Protein AF-A0A4R4BHP5-F1 (afdb_monomer_lite)

Radius of gyration: 29.59 Å; chains: 1; bounding box: 70×43×54 Å

Secondary structure (DSSP, 8-state):
--HHHHHHHHHHHHHHGGGTTT--HHHHHHHHHHTTT-S----EEEE-----EETTEEEEPGGGGG--S-EEEEETTEEEE-

InterPro domains:
  IPR006635 NEAT domain [PF05031] (43-80)
  IPR006635 NEAT domain [PS50978] (41-82)
  IPR037250 NEAT domain superfamily [G3DSA:2.60.40.1850] (34-81)
  IPR037250 NEAT domain superfamily [SSF158911] (45-80)

pLDDT: mean 72.33, std 13.25, range [46.81, 90.81]

Sequence (82 aa):
MKKSYIKALVVATTLAIPFATYSTPALAALKAEANQSVAAASERTYDTEIKIYKDQKDEPSMVSQYIKNPKVAIEDGKKSLL

Structure (mmCIF, N/CA/C/O backbone):
data_AF-A0A4R4BHP5-F1
#
_entry.id   AF-A0A4R4BHP5-F1
#
loop_
_atom_site.group_PDB
_atom_site.id
_atom_site.type_symbol
_atom_site.label_atom_id
_atom_site.label_alt_id
_atom_site.label_comp_id
_atom_site.label_asym_id
_atom_site.label_entity_id
_atom_site.label_seq_id
_atom_site.pdbx_PDB_ins_code
_atom_site.Cartn_x
_atom_site.Cartn_y
_atom_site.Cartn_z
_atom_site.occupancy
_atom_site.B_iso_or_equiv
_atom_site.auth_seq_id
_atom_site.auth_comp_id
_atom_site.auth_asym_id
_atom_site.auth_atom_id
_atom_site.pdbx_PDB_model_num
ATOM 1 N N . MET A 1 1 ? 50.973 25.910 -32.020 1.00 62.53 1 MET A N 1
ATOM 2 C CA . MET A 1 1 ? 49.580 26.261 -32.389 1.00 62.53 1 MET A CA 1
ATOM 3 C C . MET A 1 1 ? 49.150 27.498 -31.599 1.00 62.53 1 MET A C 1
ATOM 5 O O . MET A 1 1 ? 49.325 27.516 -30.388 1.00 62.53 1 MET A O 1
ATOM 9 N N . LYS A 1 2 ? 48.683 28.571 -32.251 1.00 75.75 2 LYS A N 1
ATOM 10 C CA . LYS A 1 2 ? 48.324 29.848 -31.587 1.00 75.75 2 LYS A CA 1
ATOM 11 C C . LYS A 1 2 ? 47.010 29.685 -30.797 1.00 75.75 2 LYS A C 1
ATOM 13 O O . LYS A 1 2 ? 46.075 29.073 -31.303 1.00 75.75 2 LYS A O 1
ATOM 18 N N . LYS A 1 3 ? 46.907 30.261 -29.591 1.00 73.19 3 LYS A N 1
ATOM 19 C CA . LYS A 1 3 ? 45.749 30.117 -28.667 1.00 73.19 3 LYS A CA 1
ATOM 20 C C . LYS A 1 3 ? 44.392 30.507 -29.285 1.00 73.19 3 LYS A C 1
ATOM 22 O O . LYS A 1 3 ? 43.356 29.993 -28.876 1.00 73.19 3 LYS A O 1
ATOM 27 N N . SER A 1 4 ? 44.408 31.379 -30.294 1.00 74.12 4 SER A N 1
ATOM 28 C CA . SER A 1 4 ? 43.235 31.764 -31.093 1.00 74.12 4 SER A CA 1
ATOM 29 C C . SER A 1 4 ? 42.651 30.589 -31.899 1.00 74.12 4 SER A C 1
ATOM 31 O O . SER A 1 4 ? 41.440 30.392 -31.890 1.00 74.12 4 SER A O 1
ATOM 33 N N . TYR A 1 5 ? 43.494 29.731 -32.483 1.00 79.81 5 TYR A N 1
ATOM 34 C CA . TYR A 1 5 ? 43.042 28.568 -33.257 1.00 79.81 5 TYR A CA 1
ATOM 35 C C . TYR A 1 5 ? 42.407 27.486 -32.377 1.00 79.81 5 TYR A C 1
ATOM 37 O O . TYR A 1 5 ? 41.471 26.820 -32.798 1.00 79.81 5 TYR A O 1
ATOM 45 N N . ILE A 1 6 ? 42.865 27.352 -31.129 1.00 80.12 6 ILE A N 1
ATOM 46 C CA . ILE A 1 6 ? 42.271 26.424 -30.155 1.00 80.12 6 ILE A CA 1
ATOM 47 C C . ILE A 1 6 ? 40.862 26.888 -29.777 1.00 80.12 6 ILE A C 1
ATOM 49 O O . ILE A 1 6 ? 39.940 26.083 -29.748 1.00 80.12 6 ILE A O 1
ATOM 53 N N . LYS A 1 7 ? 40.667 28.194 -29.546 1.00 79.12 7 LYS A N 1
ATOM 54 C CA . LYS A 1 7 ? 39.335 28.760 -29.277 1.00 79.12 7 LYS A CA 1
ATOM 55 C C . LYS A 1 7 ? 38.389 28.545 -30.461 1.00 79.12 7 LYS A C 1
ATOM 57 O O . LYS A 1 7 ? 37.250 28.150 -30.248 1.00 79.12 7 LYS A O 1
ATOM 62 N N . ALA A 1 8 ? 38.872 28.745 -31.688 1.00 79.19 8 ALA A N 1
ATOM 63 C CA . ALA A 1 8 ? 38.090 28.496 -32.898 1.00 79.19 8 ALA A CA 1
ATOM 64 C C . ALA A 1 8 ? 37.715 27.011 -33.061 1.00 79.19 8 ALA A C 1
ATOM 66 O O . ALA A 1 8 ? 36.567 26.706 -33.369 1.00 79.19 8 ALA A O 1
ATOM 67 N N . LEU A 1 9 ? 38.644 26.089 -32.786 1.00 80.19 9 LEU A N 1
ATOM 68 C CA . LEU A 1 9 ? 38.392 24.645 -32.820 1.00 80.19 9 LEU A CA 1
ATOM 69 C C . LEU A 1 9 ? 37.354 24.217 -31.769 1.00 80.19 9 LEU A C 1
ATOM 71 O O . LEU A 1 9 ? 36.457 23.432 -32.065 1.00 80.19 9 LEU A O 1
ATOM 75 N N . VAL A 1 10 ? 37.439 24.758 -30.551 1.00 79.12 10 VAL A N 1
ATOM 76 C CA . VAL A 1 10 ? 36.459 24.492 -29.486 1.00 79.12 10 VAL A CA 1
ATOM 77 C C . VAL A 1 10 ? 35.073 25.009 -29.882 1.00 79.12 10 VAL A C 1
ATOM 79 O O . VAL A 1 10 ? 34.098 24.280 -29.764 1.00 79.12 10 VAL A O 1
ATOM 82 N N . VAL A 1 11 ? 34.972 26.221 -30.433 1.00 80.12 11 VAL A N 1
ATOM 83 C CA . VAL A 1 11 ? 33.684 26.767 -30.895 1.00 80.12 11 VAL A CA 1
ATOM 84 C C . VAL A 1 11 ? 33.106 25.930 -32.043 1.00 80.12 11 VAL A C 1
ATOM 86 O O . VAL A 1 11 ? 31.934 25.560 -31.997 1.00 80.12 11 VAL A O 1
ATOM 89 N N . ALA A 1 12 ? 33.923 25.551 -33.029 1.00 70.88 12 ALA A N 1
ATOM 90 C CA . ALA A 1 12 ? 33.484 24.726 -34.154 1.00 70.88 12 ALA A CA 1
ATOM 91 C C . ALA A 1 12 ? 33.010 23.331 -33.710 1.00 70.88 12 ALA A C 1
ATOM 93 O O . ALA A 1 12 ? 31.977 22.854 -34.173 1.00 70.88 12 ALA A O 1
ATOM 94 N N . THR A 1 13 ? 33.722 22.701 -32.770 1.00 69.69 13 THR A N 1
ATOM 95 C CA . THR A 1 13 ? 33.311 21.406 -32.208 1.00 69.69 13 THR A CA 1
ATOM 96 C C . THR A 1 13 ? 32.028 21.525 -31.390 1.00 69.69 13 THR A C 1
ATOM 98 O O . THR A 1 13 ? 31.156 20.681 -31.545 1.00 69.69 13 THR A O 1
ATOM 101 N N . THR A 1 14 ? 31.827 22.595 -30.612 1.00 66.00 14 THR A N 1
ATOM 102 C CA . THR A 1 14 ? 30.551 22.813 -29.901 1.00 66.00 14 THR A CA 1
ATOM 103 C C . THR A 1 14 ? 29.362 23.057 -30.830 1.00 66.00 14 THR A C 1
ATOM 105 O O . THR A 1 14 ? 28.255 22.623 -30.523 1.00 66.00 14 THR A O 1
ATOM 108 N N . LEU A 1 15 ? 29.575 23.698 -31.984 1.00 70.38 15 LEU A N 1
ATOM 109 C CA . LEU A 1 15 ? 28.506 23.976 -32.947 1.00 70.38 15 LEU A CA 1
ATOM 110 C C . LEU A 1 15 ? 28.112 22.746 -33.782 1.00 70.38 15 LEU A C 1
ATOM 112 O O . LEU A 1 15 ? 27.022 22.720 -34.343 1.00 70.38 15 LEU A O 1
ATOM 116 N N . ALA A 1 16 ? 28.988 21.740 -33.870 1.00 61.31 16 ALA A N 1
ATOM 117 C CA . ALA A 1 16 ? 28.769 20.507 -34.629 1.00 61.31 16 ALA A CA 1
ATOM 118 C C . ALA A 1 16 ? 28.027 19.414 -33.833 1.00 61.31 16 ALA A C 1
ATOM 120 O O . ALA A 1 16 ? 27.495 18.470 -34.416 1.00 61.31 16 ALA A O 1
ATOM 121 N N . ILE A 1 17 ? 27.941 19.548 -32.505 1.00 61.12 17 ILE A N 1
ATOM 122 C CA . ILE A 1 17 ? 27.295 18.569 -31.618 1.00 61.12 17 ILE A CA 1
ATOM 123 C C . ILE A 1 17 ? 25.743 18.540 -31.674 1.00 61.12 17 ILE A C 1
ATOM 125 O O . ILE A 1 17 ? 25.200 17.464 -31.412 1.00 61.12 17 ILE A O 1
ATOM 129 N N . PRO A 1 18 ? 24.970 19.589 -32.051 1.00 60.19 18 PRO A N 1
ATOM 130 C CA . PRO A 1 18 ? 23.509 19.526 -31.939 1.00 60.19 18 PRO A CA 1
ATOM 131 C C . PRO A 1 18 ? 22.831 18.603 -32.967 1.00 60.19 18 PRO A C 1
ATOM 133 O O . PRO A 1 18 ? 21.683 18.225 -32.754 1.00 60.19 18 PRO A O 1
ATOM 136 N N . PHE A 1 19 ? 23.513 18.195 -34.046 1.00 56.19 19 PHE A N 1
ATOM 137 C CA . PHE A 1 19 ? 22.935 17.305 -35.067 1.00 56.19 19 PHE A CA 1
ATOM 138 C C . PHE A 1 19 ? 23.325 15.824 -34.912 1.00 56.19 19 PHE A C 1
ATOM 140 O O . PHE A 1 19 ? 22.700 14.966 -35.530 1.00 56.19 19 PHE A O 1
ATOM 147 N N . ALA A 1 20 ? 24.319 15.491 -34.080 1.00 56.25 20 ALA A N 1
ATOM 148 C CA . ALA A 1 20 ? 24.817 14.116 -33.940 1.00 56.25 20 ALA A CA 1
ATOM 149 C C . ALA A 1 20 ? 24.111 13.300 -32.837 1.00 56.25 20 ALA A C 1
ATOM 151 O O . ALA A 1 20 ? 24.180 12.073 -32.836 1.00 56.25 20 ALA A O 1
ATOM 152 N N . THR A 1 21 ? 23.408 13.950 -31.903 1.00 55.38 21 THR A N 1
ATOM 153 C CA . THR A 1 21 ? 22.754 13.275 -30.764 1.00 55.38 21 THR A CA 1
ATOM 154 C C . THR A 1 21 ? 21.382 12.679 -31.090 1.00 55.38 21 THR A C 1
ATOM 156 O O . THR A 1 21 ? 20.855 11.912 -30.288 1.00 55.38 21 THR A O 1
ATOM 159 N N . TYR A 1 22 ? 20.814 12.978 -32.263 1.00 55.22 22 TYR A N 1
ATOM 160 C CA . TYR A 1 22 ? 19.480 12.501 -32.649 1.00 55.22 22 TYR A CA 1
ATOM 161 C C . TYR A 1 22 ? 19.475 11.204 -33.467 1.00 55.22 22 TYR A C 1
ATOM 163 O O . TYR A 1 22 ? 18.417 10.600 -33.616 1.00 55.22 22 TYR A O 1
ATOM 171 N N . SER A 1 23 ? 20.621 10.744 -33.979 1.00 55.81 23 SER A N 1
ATOM 172 C CA . SER A 1 23 ? 20.670 9.604 -34.907 1.00 55.81 23 SER A CA 1
ATOM 173 C C . SER A 1 23 ? 21.694 8.554 -34.484 1.00 55.81 23 SER A C 1
ATOM 175 O O . SER A 1 23 ? 22.664 8.271 -35.181 1.00 55.81 23 SER A O 1
ATOM 177 N N . THR A 1 24 ? 21.504 7.968 -33.303 1.00 59.59 24 THR A N 1
ATOM 178 C CA . THR A 1 24 ? 22.159 6.698 -32.963 1.00 59.59 24 THR A CA 1
ATOM 179 C C . THR A 1 24 ? 21.128 5.713 -32.412 1.00 59.59 24 THR A C 1
ATOM 181 O O . THR A 1 24 ? 20.673 5.872 -31.277 1.00 59.59 24 THR A O 1
ATOM 184 N N . PRO A 1 25 ? 20.772 4.651 -33.165 1.00 58.53 25 PRO A N 1
ATOM 185 C CA . PRO A 1 25 ? 19.900 3.592 -32.651 1.00 58.53 25 PRO A CA 1
ATOM 186 C C . PRO A 1 25 ? 20.534 2.846 -31.463 1.00 58.53 25 PRO A C 1
ATOM 188 O O . PRO A 1 25 ? 19.821 2.239 -30.673 1.00 58.53 25 PRO A O 1
ATOM 191 N N . ALA A 1 26 ? 21.855 2.953 -31.274 1.00 61.31 26 ALA A N 1
ATOM 192 C CA . ALA A 1 26 ? 22.570 2.387 -30.131 1.00 61.31 26 ALA A CA 1
ATOM 193 C C . ALA A 1 26 ? 22.148 2.999 -28.778 1.00 61.31 26 ALA A C 1
ATOM 195 O O . ALA A 1 26 ? 22.008 2.278 -27.795 1.00 61.31 26 ALA A O 1
ATOM 196 N N . LEU A 1 27 ? 21.875 4.311 -28.718 1.00 56.22 27 LEU A N 1
ATOM 197 C CA . LEU A 1 27 ? 21.360 4.968 -27.507 1.00 56.22 27 LEU A CA 1
ATOM 198 C C . LEU A 1 27 ? 19.897 4.594 -27.234 1.00 56.22 27 LEU A C 1
ATOM 200 O O . LEU A 1 27 ? 19.494 4.513 -26.077 1.00 56.22 27 LEU A O 1
ATOM 204 N N . ALA A 1 28 ? 19.108 4.345 -28.281 1.00 55.94 28 ALA A N 1
ATOM 205 C CA . ALA A 1 28 ? 17.748 3.830 -28.142 1.00 55.94 28 ALA A CA 1
ATOM 206 C C . ALA A 1 28 ? 17.742 2.373 -27.646 1.00 55.94 28 ALA A C 1
ATOM 208 O O . ALA A 1 28 ? 16.924 2.035 -26.797 1.00 55.94 28 ALA A O 1
ATOM 209 N N . ALA A 1 29 ? 18.692 1.546 -28.095 1.00 54.88 29 ALA A N 1
ATOM 210 C CA . ALA A 1 29 ? 18.878 0.178 -27.612 1.00 54.88 29 ALA A CA 1
ATOM 211 C C . ALA A 1 29 ? 19.309 0.134 -26.135 1.00 54.88 29 ALA A C 1
ATOM 213 O O . ALA A 1 29 ? 18.693 -0.578 -25.353 1.00 54.88 29 ALA A O 1
ATOM 214 N N . LEU A 1 30 ? 20.261 0.978 -25.717 1.00 53.19 30 LEU A N 1
ATOM 215 C CA . LEU A 1 30 ? 20.670 1.103 -24.307 1.00 53.19 30 LEU A CA 1
ATOM 216 C C . LEU A 1 30 ? 19.524 1.585 -23.398 1.00 53.19 30 LEU A C 1
ATOM 218 O O . LEU A 1 30 ? 19.414 1.168 -22.247 1.00 53.19 30 LEU A O 1
ATOM 222 N N . LYS A 1 31 ? 18.638 2.451 -23.910 1.00 51.41 31 LYS A N 1
ATOM 223 C CA . LYS A 1 31 ? 17.426 2.885 -23.193 1.00 51.41 31 LYS A CA 1
ATOM 224 C C . LYS A 1 31 ? 16.338 1.807 -23.170 1.00 51.41 31 LYS A C 1
ATOM 226 O O . LYS A 1 31 ? 15.586 1.740 -22.203 1.00 51.41 31 LYS A O 1
ATOM 231 N N . ALA A 1 32 ? 16.245 0.968 -24.199 1.00 53.00 32 ALA A N 1
ATOM 232 C CA . ALA A 1 32 ? 15.337 -0.177 -24.222 1.00 53.00 32 ALA A CA 1
ATOM 233 C C . ALA A 1 32 ? 15.813 -1.302 -23.282 1.00 53.00 32 ALA A C 1
ATOM 235 O O . ALA A 1 32 ? 14.992 -1.916 -22.608 1.00 53.00 32 ALA A O 1
ATOM 236 N N . GLU A 1 33 ? 17.126 -1.507 -23.166 1.00 54.09 33 GLU A N 1
ATOM 237 C CA . GLU A 1 33 ? 17.747 -2.479 -22.257 1.00 54.09 33 GLU A CA 1
ATOM 238 C C . GLU A 1 33 ? 17.655 -2.033 -20.786 1.00 54.09 33 GLU A C 1
ATOM 240 O O . GLU A 1 33 ? 17.345 -2.839 -19.912 1.00 54.09 33 GLU A O 1
ATOM 245 N N . ALA A 1 34 ? 17.763 -0.729 -20.500 1.00 46.81 34 ALA A N 1
ATOM 246 C CA . ALA A 1 34 ? 17.490 -0.183 -19.163 1.00 46.81 34 ALA A CA 1
ATOM 247 C C . ALA A 1 34 ? 16.007 -0.294 -18.738 1.00 46.81 34 ALA A C 1
ATOM 249 O O . ALA A 1 34 ? 15.701 -0.310 -17.544 1.00 46.81 34 ALA A O 1
ATOM 250 N N . ASN A 1 35 ? 15.083 -0.408 -19.699 1.00 51.94 35 ASN A N 1
ATOM 251 C CA . ASN A 1 35 ? 13.653 -0.605 -19.444 1.00 51.94 35 ASN A CA 1
ATOM 252 C C . ASN A 1 35 ? 13.241 -2.086 -19.378 1.00 51.94 35 ASN A C 1
ATOM 254 O O . ASN A 1 35 ? 12.093 -2.383 -19.054 1.00 51.94 35 ASN A O 1
ATOM 258 N N . GLN A 1 36 ? 14.166 -3.026 -19.598 1.00 48.81 36 GLN A N 1
ATOM 259 C CA . GLN A 1 36 ? 13.924 -4.459 -19.400 1.00 48.81 36 GLN A CA 1
ATOM 260 C C . GLN A 1 36 ? 14.007 -4.908 -17.929 1.00 48.81 36 GLN A C 1
ATOM 262 O O . GLN A 1 36 ? 14.011 -6.102 -17.650 1.00 48.81 36 GLN A O 1
ATOM 267 N N . SER A 1 37 ? 14.011 -3.977 -16.968 1.00 47.22 37 SER A N 1
ATOM 268 C CA . SER A 1 37 ? 13.812 -4.306 -15.546 1.00 47.22 37 SER A CA 1
ATOM 269 C C . SER A 1 37 ? 12.352 -4.198 -15.081 1.00 47.22 37 SER A C 1
ATOM 271 O O . SER A 1 37 ? 12.064 -4.417 -13.906 1.00 47.22 37 SER A O 1
ATOM 273 N N . VAL A 1 38 ? 11.398 -3.935 -15.985 1.00 53.16 38 VAL A N 1
ATOM 274 C CA . VAL A 1 38 ? 9.951 -4.023 -15.698 1.00 53.16 38 VAL A CA 1
ATOM 275 C C . VAL A 1 38 ? 9.429 -5.435 -15.998 1.00 53.16 38 VAL A C 1
ATOM 277 O O . VAL A 1 38 ? 8.474 -5.619 -16.741 1.00 53.16 38 VAL A O 1
ATOM 280 N N . ALA A 1 39 ? 10.084 -6.465 -15.463 1.00 52.53 39 ALA A N 1
ATOM 281 C CA . ALA A 1 39 ? 9.593 -7.842 -15.572 1.00 52.53 39 ALA A CA 1
ATOM 282 C C . ALA A 1 39 ? 10.073 -8.722 -14.415 1.00 52.53 39 ALA A C 1
ATOM 284 O O . ALA A 1 39 ? 1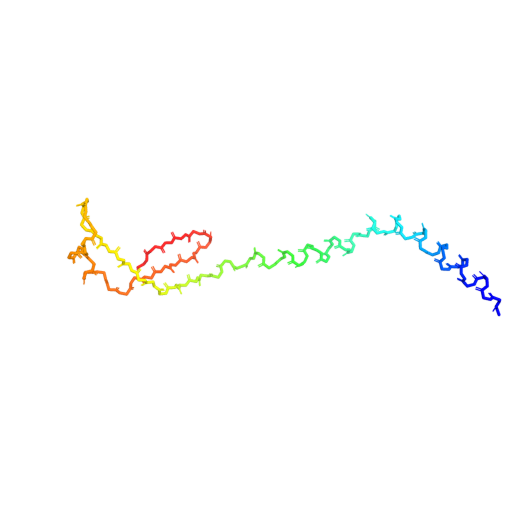0.596 -9.815 -14.592 1.00 52.53 39 ALA A O 1
ATOM 285 N N . ALA A 1 40 ? 9.867 -8.225 -13.205 1.00 51.22 40 ALA A N 1
ATOM 286 C CA . ALA A 1 40 ? 9.389 -9.046 -12.109 1.00 51.22 40 ALA A CA 1
ATOM 287 C C . ALA A 1 40 ? 8.703 -8.067 -11.165 1.00 51.22 40 ALA A C 1
ATOM 289 O O . ALA A 1 40 ? 9.369 -7.395 -10.374 1.00 51.22 40 ALA A O 1
ATOM 290 N N . ALA A 1 41 ? 7.378 -7.939 -11.276 1.00 56.22 41 ALA A N 1
ATOM 291 C CA . ALA A 1 41 ? 6.577 -7.484 -10.150 1.00 56.22 41 ALA A CA 1
ATOM 292 C C . ALA A 1 41 ? 6.837 -8.506 -9.041 1.00 56.22 41 ALA A C 1
ATOM 294 O O . ALA A 1 41 ? 6.179 -9.535 -8.975 1.00 56.22 41 ALA A O 1
ATOM 295 N N . SER A 1 42 ? 7.926 -8.304 -8.295 1.00 60.47 42 SER A N 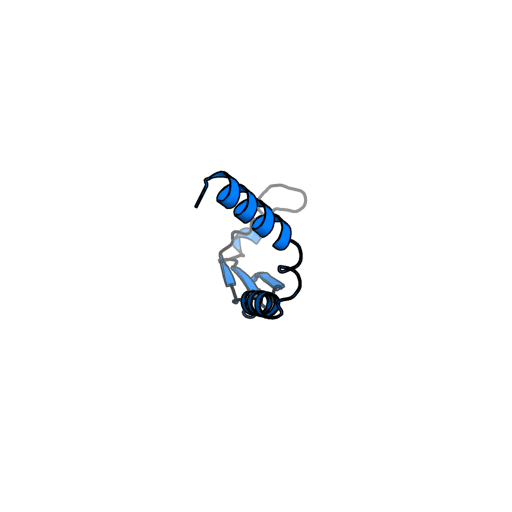1
ATOM 296 C CA . SER A 1 42 ? 8.336 -9.222 -7.250 1.00 60.47 42 SER A CA 1
ATOM 297 C C . SER A 1 42 ? 7.151 -9.273 -6.307 1.00 60.47 42 SER A C 1
ATOM 299 O O . SER A 1 42 ? 6.722 -8.216 -5.839 1.00 60.47 42 SER A O 1
ATOM 301 N N . GLU A 1 43 ? 6.598 -10.460 -6.101 1.00 65.06 43 GLU A N 1
ATOM 302 C CA . GLU A 1 43 ? 5.561 -10.667 -5.106 1.00 65.06 43 GLU A CA 1
ATOM 303 C C . GLU A 1 43 ? 6.135 -10.175 -3.778 1.00 65.06 43 GLU A C 1
ATOM 305 O O . GLU A 1 43 ? 7.152 -10.676 -3.289 1.00 65.06 43 GLU A O 1
ATOM 310 N N . ARG A 1 44 ? 5.585 -9.077 -3.264 1.00 77.56 44 ARG A N 1
ATOM 311 C CA . ARG A 1 44 ? 6.072 -8.446 -2.037 1.00 77.56 44 ARG A CA 1
ATOM 312 C C . ARG A 1 44 ? 4.962 -8.472 -1.018 1.00 77.56 44 ARG A C 1
ATOM 314 O O . ARG A 1 44 ? 3.898 -7.901 -1.250 1.00 77.56 44 ARG A O 1
ATOM 321 N N . THR A 1 45 ? 5.255 -9.091 0.117 1.00 82.38 45 THR A N 1
ATOM 322 C CA . THR A 1 45 ? 4.368 -9.122 1.273 1.00 82.38 45 THR A CA 1
ATOM 323 C C . THR A 1 45 ? 4.883 -8.155 2.324 1.00 82.38 45 THR A C 1
ATOM 325 O O . THR A 1 45 ? 6.051 -8.210 2.707 1.00 82.38 45 THR A O 1
ATOM 328 N N . TYR A 1 46 ? 4.007 -7.279 2.799 1.00 81.69 46 TYR A N 1
ATOM 329 C CA . TYR A 1 46 ? 4.301 -6.305 3.841 1.00 81.69 46 TYR A CA 1
ATOM 330 C C . TYR A 1 46 ? 3.423 -6.571 5.056 1.00 81.69 46 TYR A C 1
ATOM 332 O O . TYR A 1 46 ? 2.207 -6.724 4.920 1.00 81.69 46 TYR A O 1
ATOM 340 N N . ASP A 1 47 ? 4.032 -6.600 6.238 1.00 83.62 47 ASP A N 1
ATOM 341 C CA . ASP A 1 47 ? 3.289 -6.549 7.492 1.00 83.62 47 ASP A CA 1
ATOM 342 C C . ASP A 1 47 ? 2.622 -5.179 7.626 1.00 83.62 47 ASP A C 1
ATOM 344 O O . ASP A 1 47 ? 3.228 -4.139 7.350 1.00 83.62 47 ASP A O 1
ATOM 348 N N . THR A 1 48 ? 1.349 -5.173 8.010 1.00 80.88 48 THR A N 1
ATOM 349 C CA . THR A 1 48 ? 0.586 -3.941 8.193 1.00 80.88 48 THR A CA 1
ATOM 350 C C . THR A 1 48 ? -0.177 -3.966 9.511 1.00 80.88 48 THR A C 1
ATOM 352 O O . THR A 1 48 ? -0.355 -5.010 10.133 1.00 80.88 48 THR A O 1
ATOM 355 N N . GLU A 1 49 ? -0.629 -2.797 9.947 1.00 84.00 49 GLU A N 1
ATOM 356 C CA . GLU A 1 49 ? -1.498 -2.639 11.106 1.00 84.00 49 GLU A CA 1
ATOM 357 C C . GLU A 1 49 ? -2.854 -2.133 10.611 1.00 84.00 49 GLU A C 1
ATOM 359 O O . GLU A 1 49 ? -2.949 -1.041 10.048 1.00 84.00 49 GLU A O 1
ATOM 364 N N . ILE A 1 50 ? -3.916 -2.917 10.811 1.00 82.62 50 ILE A N 1
ATOM 365 C CA . ILE A 1 50 ? -5.282 -2.505 10.466 1.00 82.62 50 ILE A CA 1
ATOM 366 C C . ILE A 1 50 ? -5.990 -2.051 11.738 1.00 82.62 50 ILE A C 1
ATOM 368 O O . ILE A 1 50 ? -6.186 -2.836 12.664 1.00 82.62 50 ILE A O 1
ATOM 372 N N . LYS A 1 51 ? -6.415 -0.785 11.762 1.00 84.31 51 LYS A N 1
ATOM 373 C CA . LYS A 1 51 ? -7.277 -0.228 12.812 1.00 84.31 51 LYS A CA 1
ATOM 374 C C . LYS A 1 51 ? -8.707 -0.154 12.290 1.00 84.31 51 LYS A C 1
ATOM 376 O O . LYS A 1 51 ? -8.965 0.545 11.314 1.00 84.31 51 LYS A O 1
ATOM 381 N N . ILE A 1 52 ? -9.625 -0.879 12.927 1.00 85.38 52 ILE A N 1
ATOM 382 C CA . ILE A 1 52 ? -11.050 -0.878 12.580 1.00 85.38 52 ILE A CA 1
ATOM 383 C C . ILE A 1 52 ? -11.799 -0.107 13.654 1.00 85.38 52 ILE A C 1
ATOM 385 O O . ILE A 1 52 ? -11.665 -0.400 14.842 1.00 85.38 52 ILE A O 1
ATOM 389 N N . TYR A 1 53 ? -12.615 0.845 13.227 1.00 90.81 53 TYR A N 1
ATOM 390 C CA . TYR A 1 53 ? -13.431 1.683 14.097 1.00 90.81 53 TYR A CA 1
ATOM 391 C C . TYR A 1 53 ? -14.896 1.247 14.068 1.00 90.81 53 TYR A C 1
ATOM 393 O O . TYR A 1 53 ? -15.316 0.482 13.196 1.00 90.81 53 TYR A O 1
ATOM 401 N N . LYS 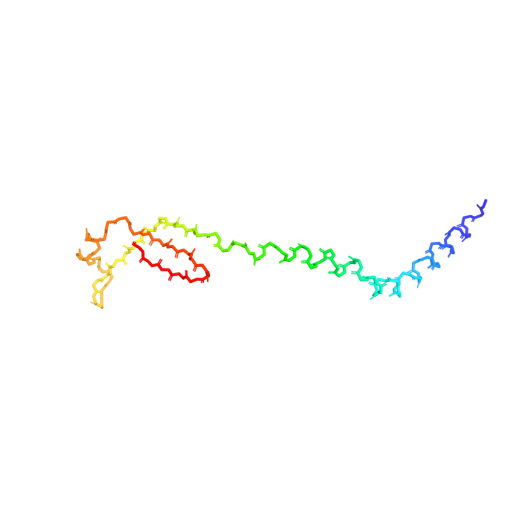A 1 54 ? -15.668 1.673 15.067 1.00 89.81 54 LYS A N 1
ATOM 402 C CA . LYS A 1 54 ? -17.124 1.496 15.066 1.00 89.81 54 LYS A CA 1
ATOM 403 C C . LYS A 1 54 ? -17.756 2.379 13.989 1.00 89.81 54 LYS A C 1
ATOM 405 O O . LYS A 1 54 ? -17.216 3.421 13.630 1.00 89.81 54 LYS A O 1
ATOM 410 N N . ASP A 1 55 ? -18.929 1.979 13.510 1.00 85.81 55 ASP A N 1
ATOM 411 C CA . ASP A 1 55 ? -19.692 2.831 12.602 1.00 85.81 55 ASP A CA 1
ATOM 412 C C . ASP A 1 55 ? -20.023 4.167 13.292 1.00 85.81 55 ASP A C 1
ATOM 414 O O . ASP A 1 55 ? -20.448 4.193 14.452 1.00 85.81 55 ASP A O 1
ATOM 418 N N . GLN A 1 56 ? -19.755 5.269 12.592 1.00 88.19 56 GLN A N 1
ATOM 419 C CA . GLN A 1 56 ? -19.938 6.650 13.056 1.00 88.19 56 GLN A CA 1
ATOM 420 C C . GLN A 1 56 ? -19.180 7.066 14.339 1.00 88.19 56 GLN A C 1
ATOM 422 O O . GLN A 1 56 ? -19.525 8.089 14.934 1.00 88.19 56 GLN A O 1
ATOM 427 N N . LYS A 1 57 ? -18.162 6.319 14.799 1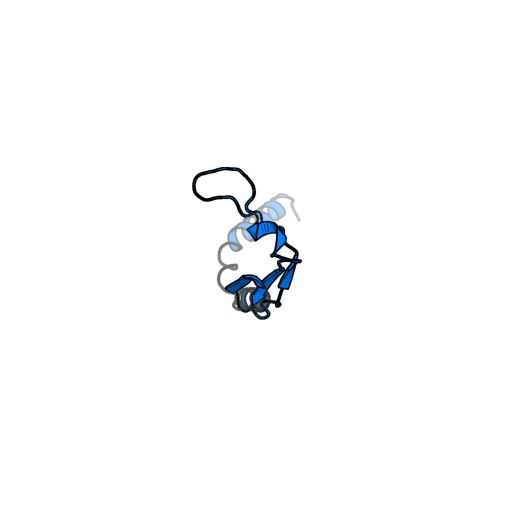.00 87.88 57 LYS A N 1
ATOM 428 C CA . LYS A 1 57 ? -17.371 6.670 15.998 1.00 87.88 57 LYS A CA 1
ATOM 429 C C . LYS A 1 57 ? -15.891 6.343 15.834 1.00 87.88 57 LYS A C 1
ATOM 431 O O . LYS A 1 57 ? -15.551 5.264 15.367 1.00 87.88 57 LYS A O 1
ATOM 436 N N . ASP A 1 58 ? -15.022 7.181 16.394 1.00 86.06 58 ASP A N 1
ATOM 437 C CA . ASP A 1 58 ? -13.561 6.975 16.405 1.00 86.06 58 ASP A CA 1
ATOM 438 C C . ASP A 1 58 ? -13.074 5.982 17.483 1.00 86.06 58 ASP A C 1
ATOM 440 O O . ASP A 1 58 ? -11.887 5.899 17.805 1.00 86.06 58 ASP A O 1
ATOM 444 N N . GLU A 1 59 ? -13.982 5.193 18.058 1.00 86.94 59 GLU A N 1
ATOM 445 C CA . GLU A 1 59 ? -13.639 4.135 19.007 1.00 86.94 59 GLU A CA 1
ATOM 446 C C . GLU A 1 59 ? -13.239 2.849 18.267 1.00 86.94 59 GLU A C 1
ATOM 448 O O . GLU A 1 59 ? -13.948 2.438 17.339 1.00 86.94 59 GLU A O 1
ATOM 453 N N . PRO A 1 60 ? -12.163 2.156 18.687 1.00 84.50 60 PRO A N 1
ATOM 454 C CA . PRO A 1 60 ? -11.771 0.896 18.075 1.00 84.50 60 PRO A CA 1
ATOM 455 C C . PRO A 1 60 ? -12.879 -0.154 18.224 1.00 84.50 60 PRO A C 1
ATOM 457 O O . PRO A 1 60 ? -13.435 -0.386 19.300 1.00 84.50 60 PRO A O 1
ATOM 460 N N . SER A 1 61 ? -13.198 -0.802 17.109 1.00 86.69 61 SER A N 1
ATOM 461 C CA . SER A 1 61 ? -14.150 -1.899 17.039 1.00 86.69 61 SER A CA 1
ATOM 462 C C . SER A 1 61 ? -13.546 -3.173 17.619 1.00 86.69 61 SER A C 1
ATOM 464 O O . SER A 1 61 ? -12.363 -3.465 17.423 1.00 86.69 61 SER A O 1
ATOM 466 N N . MET A 1 62 ? -14.399 -3.988 18.245 1.00 86.94 62 MET A N 1
ATOM 467 C CA . MET A 1 62 ? -14.062 -5.354 18.651 1.00 86.94 62 MET A CA 1
ATOM 468 C C . MET A 1 62 ? -13.533 -6.196 17.485 1.00 86.94 62 MET A C 1
ATOM 470 O O . MET A 1 62 ? -12.713 -7.082 17.703 1.00 86.94 62 MET A O 1
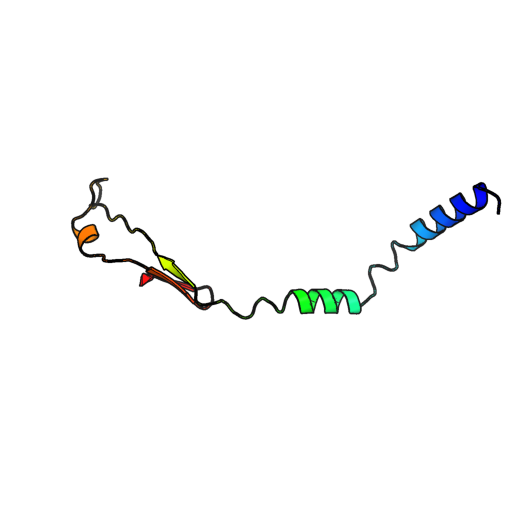ATOM 474 N N . VAL A 1 63 ? -13.939 -5.8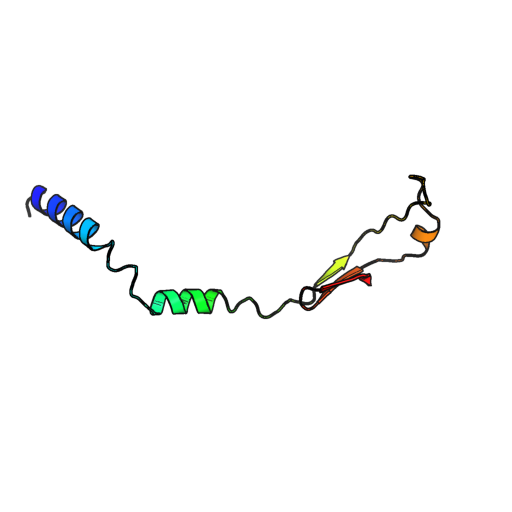76 16.251 1.00 83.25 63 VAL A N 1
ATOM 475 C CA . VAL A 1 63 ? -13.468 -6.533 15.021 1.00 83.25 63 VAL A CA 1
ATOM 476 C C . VAL A 1 63 ? -11.943 -6.449 14.877 1.00 83.25 63 VAL A C 1
ATOM 478 O O . VAL A 1 63 ? -11.329 -7.413 14.428 1.00 83.25 63 VAL A O 1
ATOM 481 N N . SER A 1 64 ? -11.312 -5.362 15.341 1.00 82.19 64 SER A N 1
ATOM 482 C CA . SER A 1 64 ? -9.850 -5.204 15.297 1.00 82.19 64 SER A CA 1
ATOM 483 C C . SER A 1 64 ? -9.105 -6.330 16.023 1.00 82.19 64 SER A C 1
ATOM 485 O O . SER A 1 64 ? -8.007 -6.686 15.620 1.00 82.19 64 SER A O 1
ATOM 487 N N . GLN A 1 65 ? -9.696 -6.924 17.067 1.00 83.75 65 GLN A N 1
ATOM 488 C CA . GLN A 1 65 ? -9.064 -8.001 17.846 1.00 83.75 65 GLN A CA 1
ATOM 489 C C . GLN A 1 65 ? -9.094 -9.361 17.135 1.00 83.75 65 GLN A C 1
ATOM 491 O O . GLN A 1 65 ? -8.353 -10.273 17.501 1.00 83.75 65 GLN A O 1
ATOM 496 N N . TYR A 1 66 ? -9.959 -9.513 16.131 1.00 82.94 66 TYR A N 1
ATOM 497 C CA . TYR A 1 66 ? -10.080 -10.748 15.361 1.00 82.94 66 TYR A CA 1
ATOM 498 C C . TYR A 1 66 ? -9.151 -10.774 14.143 1.00 82.94 66 TYR A C 1
ATOM 500 O O . TYR A 1 66 ? -8.930 -11.846 13.583 1.00 82.94 66 TYR A O 1
ATOM 508 N N . ILE A 1 67 ? -8.564 -9.634 13.762 1.00 83.00 67 ILE A N 1
ATOM 509 C CA . ILE A 1 67 ? -7.541 -9.578 12.718 1.00 83.00 67 ILE A CA 1
ATOM 510 C C . ILE A 1 67 ? -6.177 -9.840 13.349 1.00 83.00 67 ILE A C 1
ATOM 512 O O . ILE A 1 67 ? -5.655 -9.032 14.113 1.00 83.00 67 ILE A O 1
ATOM 516 N N . LYS A 1 68 ? -5.593 -10.991 13.019 1.00 82.31 68 LYS A N 1
ATOM 517 C CA . LYS A 1 68 ? -4.265 -11.391 13.487 1.00 82.31 68 LYS A CA 1
ATOM 518 C C . LYS A 1 68 ? -3.278 -11.262 12.340 1.00 82.31 68 LYS A C 1
ATOM 520 O O . LYS A 1 68 ? -3.426 -11.959 11.346 1.00 82.31 68 LYS A O 1
ATOM 525 N N . ASN A 1 69 ? -2.264 -10.420 12.524 1.00 81.81 69 ASN A N 1
ATOM 526 C CA . ASN A 1 69 ? -1.142 -10.244 11.596 1.00 81.81 69 ASN A CA 1
ATOM 527 C C . ASN A 1 69 ? -1.587 -9.976 10.148 1.00 81.81 69 ASN A C 1
ATOM 529 O O . ASN A 1 69 ? -1.283 -10.785 9.270 1.00 81.81 69 ASN A O 1
ATOM 533 N N . PRO A 1 70 ? -2.312 -8.872 9.894 1.00 86.06 70 PRO A N 1
ATOM 534 C CA . PRO A 1 70 ? -2.738 -8.569 8.541 1.00 86.06 70 PRO A CA 1
ATOM 535 C C . PRO A 1 70 ? -1.523 -8.312 7.655 1.00 86.06 70 PRO A C 1
ATOM 537 O O . PRO A 1 70 ? -0.584 -7.607 8.042 1.00 86.06 70 PRO A O 1
ATOM 540 N N . LYS A 1 71 ? -1.550 -8.875 6.451 1.00 85.94 71 LYS A N 1
ATOM 541 C CA . LYS A 1 71 ? -0.472 -8.733 5.476 1.00 85.94 71 LYS A CA 1
ATOM 542 C C . LYS A 1 71 ? -1.024 -8.151 4.186 1.00 85.94 71 LYS A C 1
ATOM 544 O O . LYS A 1 71 ? -2.176 -8.349 3.827 1.00 85.94 71 LYS A O 1
ATOM 549 N N . VAL A 1 72 ? -0.199 -7.399 3.474 1.00 84.75 72 VAL A N 1
ATOM 550 C CA . VAL A 1 72 ? -0.538 -6.901 2.139 1.00 84.75 72 VAL A CA 1
ATOM 551 C C . VAL A 1 72 ? 0.402 -7.547 1.149 1.00 84.75 72 VAL A C 1
ATOM 553 O O . VAL A 1 72 ? 1.609 -7.340 1.254 1.00 84.75 72 VAL A O 1
ATOM 556 N N . ALA A 1 73 ? -0.148 -8.279 0.187 1.00 84.06 73 ALA A N 1
ATOM 557 C CA . ALA A 1 73 ? 0.600 -8.790 -0.947 1.00 84.06 73 ALA A CA 1
ATOM 558 C C . ALA A 1 73 ? 0.413 -7.874 -2.161 1.00 84.06 73 ALA A C 1
ATOM 560 O O . ALA A 1 73 ? -0.676 -7.355 -2.430 1.00 84.06 73 ALA A O 1
ATOM 561 N N . ILE A 1 74 ? 1.512 -7.634 -2.869 1.00 82.81 74 ILE A N 1
ATOM 562 C CA . ILE A 1 74 ? 1.521 -6.978 -4.172 1.00 82.81 74 ILE A CA 1
ATOM 563 C C . ILE A 1 74 ? 1.964 -8.019 -5.186 1.00 82.81 74 ILE A C 1
ATOM 565 O O . ILE A 1 74 ? 3.143 -8.361 -5.234 1.00 82.81 74 ILE A O 1
ATOM 569 N N . GLU A 1 75 ? 1.019 -8.491 -5.988 1.00 81.56 75 GLU A N 1
ATOM 570 C CA . GLU A 1 75 ? 1.231 -9.480 -7.045 1.00 81.56 75 GLU A CA 1
ATOM 571 C C . GLU A 1 75 ? 0.791 -8.848 -8.363 1.00 81.56 75 GLU A C 1
ATOM 573 O O . GLU A 1 75 ? -0.311 -8.307 -8.454 1.00 81.56 75 GLU A O 1
ATOM 578 N N . ASP A 1 76 ? 1.659 -8.853 -9.376 1.00 76.69 76 ASP A N 1
ATOM 579 C CA . ASP A 1 76 ? 1.333 -8.331 -10.715 1.00 76.69 76 ASP A CA 1
ATOM 580 C C . ASP A 1 76 ? 0.752 -6.892 -10.710 1.00 76.69 76 ASP A C 1
ATOM 582 O O . ASP A 1 76 ? -0.164 -6.535 -11.450 1.00 76.69 76 ASP A O 1
ATOM 586 N N . GLY A 1 77 ? 1.231 -6.051 -9.784 1.00 72.44 77 GLY A N 1
ATOM 587 C CA . GLY A 1 77 ? 0.749 -4.674 -9.605 1.00 72.44 77 GLY A CA 1
ATOM 588 C C . GLY A 1 77 ? -0.635 -4.540 -8.951 1.00 72.44 77 GLY A C 1
ATOM 589 O O . GLY A 1 77 ? -1.105 -3.418 -8.754 1.00 72.44 77 GLY A O 1
ATOM 590 N N . LYS A 1 78 ? -1.282 -5.646 -8.565 1.00 80.62 78 LYS A N 1
ATOM 591 C CA . LYS A 1 78 ? -2.537 -5.662 -7.804 1.00 80.62 78 LYS A CA 1
ATOM 592 C C . LYS A 1 78 ? -2.247 -5.795 -6.312 1.00 80.62 78 LYS A C 1
ATOM 594 O O . LYS A 1 78 ? -1.385 -6.561 -5.896 1.00 80.62 78 LYS A O 1
ATOM 599 N N . LYS A 1 79 ? -2.986 -5.035 -5.501 1.00 82.06 79 LYS A N 1
ATOM 600 C CA . LYS A 1 79 ? -2.887 -5.054 -4.038 1.00 82.06 79 LYS A CA 1
ATOM 601 C C . LYS A 1 79 ? -3.977 -5.951 -3.453 1.00 82.06 79 LYS A C 1
ATOM 603 O O . LYS A 1 79 ? -5.158 -5.651 -3.620 1.00 82.06 79 LYS A O 1
ATOM 608 N N . SER A 1 80 ? -3.580 -6.994 -2.736 1.00 83.12 80 SER A N 1
ATOM 609 C CA . SER A 1 80 ? -4.464 -7.895 -1.993 1.00 83.12 80 SER A CA 1
ATOM 610 C C . SER A 1 80 ? -4.133 -7.852 -0.499 1.00 83.12 80 SER A C 1
ATOM 612 O O . SER A 1 80 ? -3.001 -7.571 -0.097 1.00 83.12 80 SER A O 1
ATOM 614 N N . LEU A 1 81 ? -5.152 -8.056 0.335 1.00 83.38 81 LEU A N 1
ATOM 615 C CA . LEU A 1 81 ? -5.011 -8.147 1.786 1.00 83.38 81 LEU A CA 1
ATOM 616 C C . LEU A 1 81 ? -5.131 -9.622 2.177 1.00 83.38 81 LEU A C 1
ATOM 618 O O . LEU A 1 81 ? -6.097 -10.272 1.776 1.00 83.38 81 LEU A O 1
ATOM 622 N N . LEU A 1 82 ? -4.125 -10.121 2.891 1.00 79.25 82 LEU A N 1
ATOM 623 C CA . LEU A 1 82 ? -3.958 -11.501 3.346 1.00 79.25 82 LEU A CA 1
ATOM 624 C C . LEU A 1 82 ? -4.185 -11.606 4.857 1.00 79.25 82 LEU A C 1
ATOM 626 O O . LEU A 1 82 ? -3.761 -10.676 5.590 1.00 79.25 82 LEU A O 1
#

Organism: Bacillus thuringiensis (NCBI:txid1428)

Foldseek 3Di:
DDPVVVVVVVVVVVVPPPPPVPDDVVVVVVVVVVVVVPPDPPWDKDFDQDFDDDVPDPHTDPVSVVDDGWIWTQHPNDIDID